Protein AF-A0A6P0XTE0-F1 (afdb_monomer)

Structure (mmCIF, N/CA/C/O backbone):
data_AF-A0A6P0XTE0-F1
#
_entry.id   AF-A0A6P0XTE0-F1
#
loop_
_atom_site.group_PDB
_atom_site.id
_atom_site.type_symbol
_atom_site.label_atom_id
_atom_site.label_alt_id
_atom_site.label_comp_id
_atom_site.label_asym_id
_atom_site.label_entity_id
_atom_site.label_seq_id
_atom_site.pdbx_PDB_ins_code
_atom_site.Cartn_x
_atom_site.Cartn_y
_atom_site.Cartn_z
_atom_site.occupancy
_atom_site.B_iso_or_equiv
_atom_site.auth_seq_id
_atom_site.auth_comp_id
_atom_site.auth_asym_id
_atom_site.auth_atom_id
_atom_site.pdbx_PDB_model_num
ATOM 1 N N . MET A 1 1 ? 5.357 9.826 4.611 1.00 55.47 1 MET A N 1
ATOM 2 C CA . MET A 1 1 ? 5.164 9.357 3.223 1.00 55.47 1 MET A CA 1
ATOM 3 C C . MET A 1 1 ? 3.669 9.319 2.958 1.00 55.47 1 MET A C 1
ATOM 5 O O . MET A 1 1 ? 3.039 8.305 3.220 1.00 55.47 1 MET A O 1
ATOM 9 N N . HIS A 1 2 ? 3.086 10.459 2.596 1.00 62.59 2 HIS A N 1
ATOM 10 C CA . HIS A 1 2 ? 1.651 10.559 2.329 1.00 62.59 2 HIS A CA 1
ATOM 11 C C . HIS A 1 2 ? 1.448 10.203 0.858 1.00 62.59 2 HIS A C 1
ATOM 13 O O . HIS A 1 2 ? 1.949 10.905 -0.017 1.00 62.59 2 HIS A O 1
ATOM 19 N N . SER A 1 3 ? 0.851 9.036 0.624 1.00 72.00 3 SER A N 1
ATOM 20 C CA . SER A 1 3 ? 0.487 8.554 -0.710 1.00 72.00 3 SER A CA 1
ATOM 21 C C . SER A 1 3 ? -0.910 9.077 -1.076 1.00 72.00 3 SER A C 1
ATOM 23 O O . SER A 1 3 ? -1.451 9.953 -0.405 1.00 72.00 3 SER A O 1
ATOM 25 N N . PHE A 1 4 ? -1.506 8.521 -2.124 1.00 83.25 4 PHE A N 1
ATOM 26 C CA . PHE A 1 4 ? -2.884 8.788 -2.536 1.00 83.25 4 PHE A CA 1
ATOM 27 C C . PHE A 1 4 ? -3.936 8.127 -1.625 1.00 83.25 4 PHE A C 1
ATOM 29 O O . PHE A 1 4 ? -5.109 8.484 -1.691 1.00 83.25 4 PHE A O 1
ATOM 36 N N . ILE A 1 5 ? -3.526 7.199 -0.752 1.00 89.88 5 ILE A N 1
ATOM 37 C CA . ILE A 1 5 ? -4.412 6.510 0.193 1.00 89.88 5 ILE A CA 1
ATOM 38 C C . ILE A 1 5 ? -4.731 7.450 1.371 1.00 89.88 5 ILE A C 1
ATOM 40 O O . ILE A 1 5 ? -3.792 7.900 2.040 1.00 89.88 5 ILE A O 1
ATOM 44 N N . PRO A 1 6 ? -6.019 7.731 1.668 1.00 90.56 6 PRO A N 1
ATOM 45 C CA . PRO A 1 6 ? -6.412 8.508 2.841 1.00 90.56 6 PRO A CA 1
ATOM 46 C C . PRO A 1 6 ? -5.808 7.934 4.123 1.00 90.56 6 PRO A C 1
ATOM 48 O O . PRO A 1 6 ? -5.768 6.717 4.311 1.00 90.56 6 PRO A O 1
ATOM 51 N N . THR A 1 7 ? -5.351 8.806 5.018 1.00 90.06 7 THR A N 1
ATOM 52 C CA . THR A 1 7 ? -4.608 8.418 6.227 1.00 90.06 7 THR A CA 1
ATOM 53 C C . THR A 1 7 ? -5.364 7.430 7.111 1.00 90.06 7 THR A C 1
ATOM 55 O O . THR A 1 7 ? -4.782 6.470 7.602 1.00 90.06 7 THR A O 1
ATOM 58 N N . GLU A 1 8 ? -6.674 7.617 7.239 1.00 90.06 8 GLU A N 1
ATOM 59 C CA . GLU A 1 8 ? -7.600 6.786 8.005 1.00 90.06 8 GLU A CA 1
ATOM 60 C C . GLU A 1 8 ? -7.896 5.424 7.353 1.00 90.06 8 GLU A C 1
ATOM 62 O O . GLU A 1 8 ? -8.480 4.549 7.986 1.00 90.06 8 GLU A O 1
ATOM 67 N N . ARG A 1 9 ? -7.487 5.227 6.092 1.00 90.12 9 ARG A N 1
ATOM 68 C CA . ARG A 1 9 ? -7.581 3.949 5.365 1.00 90.12 9 ARG A CA 1
ATOM 69 C C . ARG A 1 9 ? -6.226 3.278 5.164 1.00 90.12 9 ARG A C 1
ATOM 71 O O . ARG A 1 9 ? -6.169 2.143 4.696 1.00 90.12 9 ARG A O 1
ATOM 78 N N . PHE A 1 10 ? -5.130 3.950 5.507 1.00 93.06 10 PHE A N 1
ATOM 79 C CA . PHE A 1 10 ? -3.798 3.397 5.3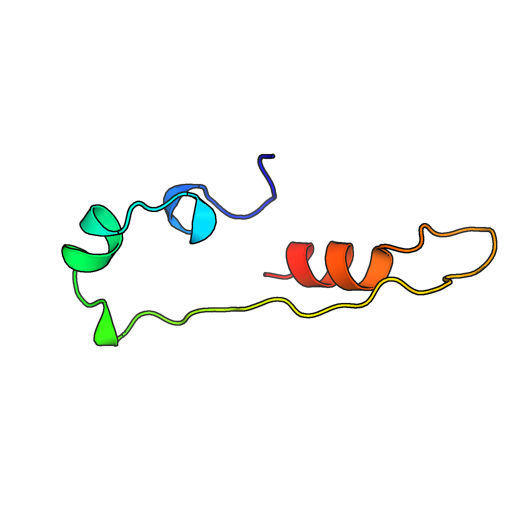35 1.00 93.06 10 PHE A CA 1
ATOM 80 C C . PHE A 1 10 ? -3.402 2.583 6.568 1.00 93.06 10 PHE A C 1
ATOM 82 O O . PHE A 1 10 ? -2.972 3.129 7.579 1.00 93.06 10 PHE A O 1
ATOM 89 N N . PHE A 1 11 ? -3.534 1.257 6.469 1.00 94.06 11 PHE A N 1
AT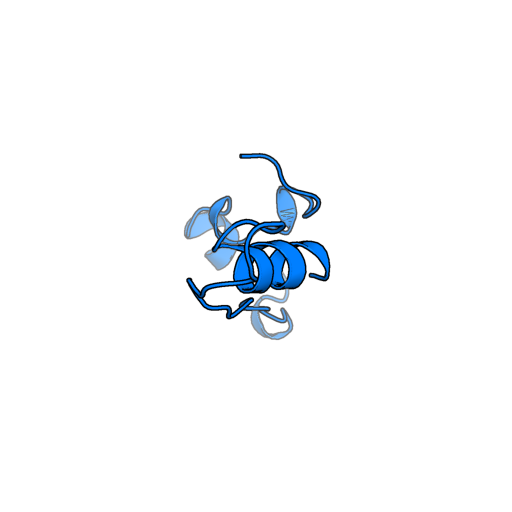OM 90 C CA . PHE A 1 11 ? -3.326 0.318 7.579 1.00 94.06 11 PHE A CA 1
ATOM 91 C C . PHE A 1 11 ? -2.048 0.561 8.412 1.00 94.06 11 PHE A C 1
ATOM 93 O O . PHE A 1 11 ? -2.151 0.553 9.637 1.00 94.06 11 PHE A O 1
ATOM 100 N N . PRO A 1 12 ? -0.869 0.865 7.824 1.00 93.19 12 PRO A N 1
ATOM 101 C CA . PRO A 1 12 ? 0.344 1.148 8.601 1.00 93.19 12 PRO A CA 1
ATOM 102 C C . PRO A 1 12 ? 0.281 2.389 9.504 1.00 93.19 12 PRO A C 1
ATOM 104 O O . PRO A 1 12 ? 1.187 2.585 10.311 1.00 93.19 12 PRO A O 1
ATOM 107 N N . TYR A 1 13 ? -0.719 3.261 9.339 1.00 94.56 13 TYR A N 1
ATOM 108 C CA . TYR A 1 13 ? -0.910 4.443 10.186 1.00 94.56 13 TYR A CA 1
ATOM 109 C C . TYR A 1 13 ? -1.828 4.171 11.378 1.00 94.56 13 TYR A C 1
ATOM 111 O O . TYR A 1 13 ? -1.859 4.980 12.302 1.00 94.56 13 TYR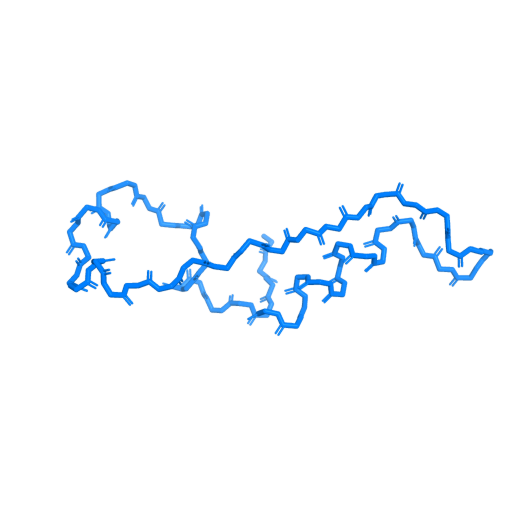 A O 1
ATOM 119 N N . LEU A 1 14 ? -2.541 3.044 11.380 1.00 94.81 14 LEU A N 1
ATOM 120 C CA . LEU A 1 14 ? -3.427 2.669 12.470 1.00 94.81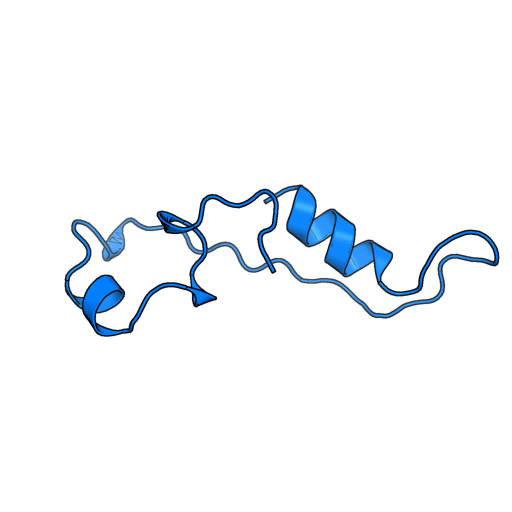 14 LEU A CA 1
ATOM 121 C C . LEU A 1 14 ? -2.638 1.945 13.562 1.00 94.81 14 LEU A C 1
ATOM 123 O O . LEU A 1 14 ? -1.877 1.007 13.313 1.00 94.81 14 LEU A O 1
ATOM 127 N N . SER A 1 15 ? -2.850 2.354 14.804 1.00 96.56 15 SER A N 1
ATOM 128 C CA . SER A 1 15 ? -2.406 1.608 15.972 1.00 96.56 15 SER A CA 1
ATOM 129 C C . SER A 1 15 ? -3.232 0.334 16.145 1.00 96.56 15 SER A C 1
ATOM 131 O O . SER A 1 15 ? -4.393 0.231 15.750 1.00 96.56 15 SER A O 1
ATOM 133 N N . TRP A 1 16 ? -2.654 -0.646 16.834 1.00 97.19 16 TRP A N 1
ATOM 134 C CA . TRP A 1 16 ? -3.368 -1.879 17.165 1.00 97.19 16 TRP A CA 1
ATOM 135 C C . TRP A 1 16 ? -4.646 -1.632 17.987 1.00 97.19 16 TRP A C 1
ATOM 137 O O . TRP A 1 16 ? -5.580 -2.418 17.872 1.00 97.19 16 TRP A O 1
ATOM 147 N N . LYS A 1 17 ? -4.710 -0.553 18.786 1.00 98.06 17 LYS A N 1
ATOM 148 C CA . LYS A 1 17 ? -5.911 -0.177 19.552 1.00 98.06 17 LYS A CA 1
ATOM 149 C C . LYS A 1 17 ? -7.017 0.324 18.631 1.00 98.06 17 LYS A C 1
ATOM 151 O O . LYS A 1 17 ? -8.142 -0.140 18.739 1.00 98.06 17 LYS A O 1
ATOM 156 N N . GLU A 1 18 ? -6.682 1.195 17.680 1.00 96.31 18 GLU A N 1
ATOM 157 C CA . GLU A 1 18 ? -7.635 1.673 16.667 1.00 96.31 18 GLU A CA 1
ATOM 158 C C . GLU A 1 18 ? -8.174 0.519 15.821 1.00 96.31 18 GLU A C 1
ATOM 160 O O . GLU A 1 18 ? -9.365 0.473 15.535 1.00 96.31 18 GLU A O 1
ATOM 165 N N . ILE A 1 19 ? -7.322 -0.454 15.479 1.00 95.81 19 ILE A N 1
ATOM 166 C CA . ILE A 1 19 ? -7.759 -1.681 14.805 1.00 95.81 19 ILE A CA 1
ATOM 167 C C . ILE A 1 19 ? -8.641 -2.519 15.735 1.00 95.81 19 ILE A C 1
ATOM 169 O O . ILE A 1 19 ? -9.672 -3.021 15.304 1.00 95.81 19 ILE A O 1
ATOM 173 N N . GLN A 1 20 ? -8.269 -2.706 17.003 1.00 96.81 20 GLN A N 1
ATOM 174 C CA . GLN A 1 20 ? -9.061 -3.501 17.941 1.00 96.81 20 GLN A CA 1
ATOM 175 C C . GLN A 1 20 ? -10.479 -2.947 18.109 1.00 96.81 20 GLN A C 1
ATOM 177 O O . GLN A 1 20 ? -11.421 -3.740 18.037 1.00 96.81 20 GLN A O 1
ATOM 182 N N . ASP A 1 21 ? -10.590 -1.631 18.288 1.00 97.38 21 ASP A N 1
ATOM 183 C CA . ASP A 1 21 ? -11.824 -0.901 18.592 1.00 97.38 21 ASP A CA 1
ATOM 184 C C . ASP A 1 21 ? -12.618 -0.500 17.327 1.00 97.38 21 ASP A C 1
ATOM 186 O O . ASP A 1 21 ? -13.636 0.189 17.416 1.00 97.38 21 ASP A O 1
ATOM 190 N N . MET A 1 22 ? -12.170 -0.933 16.142 1.00 95.81 22 MET A N 1
ATOM 191 C CA . MET A 1 22 ? -12.799 -0.629 14.857 1.00 95.81 22 MET A CA 1
ATOM 192 C C . MET A 1 22 ? -14.202 -1.258 14.748 1.00 95.81 22 MET A C 1
ATOM 194 O O . MET A 1 22 ? -14.332 -2.483 14.848 1.00 95.81 22 MET A O 1
ATOM 198 N N . PRO A 1 23 ? -15.258 -0.464 14.489 1.00 96.00 23 PRO A N 1
ATOM 199 C CA . PRO A 1 23 ? -16.602 -0.992 14.265 1.00 96.00 23 PRO A CA 1
ATOM 200 C C . PRO A 1 23 ? -16.670 -1.834 12.985 1.00 96.00 23 PRO A C 1
ATOM 202 O O . PRO A 1 23 ? -16.200 -1.388 11.940 1.00 96.00 23 PRO A O 1
ATOM 205 N N . GLY A 1 24 ? -17.279 -3.022 13.053 1.00 96.12 24 GLY A N 1
ATOM 206 C CA . GLY A 1 24 ? -17.451 -3.903 11.889 1.00 96.12 24 GLY A CA 1
ATOM 207 C C . GLY A 1 24 ? -16.133 -4.408 11.296 1.00 96.12 24 GLY A C 1
ATOM 208 O O . GLY A 1 24 ? -16.050 -4.640 10.095 1.00 96.12 24 GLY A O 1
ATOM 209 N N . LYS A 1 25 ? -15.078 -4.537 12.113 1.00 94.88 25 LYS A N 1
ATOM 210 C CA . LYS A 1 25 ? -13.737 -4.985 11.692 1.00 94.88 25 LYS A CA 1
ATOM 211 C C . LYS A 1 25 ? -13.759 -6.280 10.875 1.00 94.88 25 LYS A C 1
ATOM 213 O O . LYS A 1 25 ? -12.936 -6.461 9.985 1.00 94.88 25 LYS A O 1
ATOM 218 N N . GLU A 1 26 ? -14.671 -7.181 11.202 1.00 96.31 26 GLU A N 1
ATOM 219 C CA . GLU A 1 26 ? -14.913 -8.452 10.522 1.00 96.31 26 GLU A CA 1
ATOM 220 C C . GLU A 1 26 ? -15.336 -8.300 9.052 1.00 96.31 26 GLU A C 1
ATOM 222 O O . GLU A 1 26 ? -15.067 -9.199 8.258 1.00 96.31 26 GLU A O 1
ATOM 227 N N . ASP A 1 27 ? -15.920 -7.159 8.683 1.00 96.81 27 ASP A N 1
ATOM 228 C CA . ASP A 1 27 ? -16.373 -6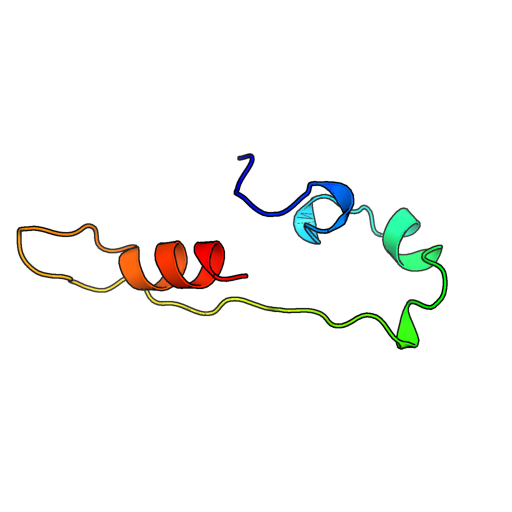.851 7.324 1.00 96.81 27 ASP A CA 1
ATOM 229 C C . ASP A 1 27 ? -15.343 -6.021 6.530 1.00 96.81 27 ASP A C 1
ATOM 231 O O . ASP A 1 27 ? -15.554 -5.694 5.358 1.00 96.81 27 ASP A O 1
ATOM 235 N N . VAL A 1 28 ? -14.216 -5.652 7.152 1.00 95.75 28 VAL A N 1
ATOM 236 C CA . VAL A 1 28 ? -13.196 -4.799 6.532 1.00 95.75 28 VAL A CA 1
ATOM 237 C C . VAL A 1 28 ? -12.315 -5.605 5.581 1.00 95.75 28 VAL A C 1
ATOM 239 O O . VAL A 1 28 ? -11.672 -6.585 5.954 1.00 95.75 28 VAL A O 1
ATOM 242 N N . VAL A 1 29 ? -12.217 -5.131 4.338 1.00 95.75 29 VAL A N 1
ATOM 243 C CA . VAL A 1 29 ? -11.319 -5.694 3.325 1.00 95.75 29 VAL A CA 1
ATOM 244 C C . VAL A 1 29 ? -9.919 -5.101 3.475 1.00 95.75 29 VAL A C 1
ATOM 246 O O . VAL A 1 29 ? -9.742 -3.884 3.420 1.00 95.75 29 VAL A O 1
ATOM 249 N N . ILE A 1 30 ? -8.911 -5.967 3.599 1.00 95.06 30 ILE A N 1
ATOM 250 C CA . ILE A 1 30 ? -7.497 -5.579 3.544 1.00 95.06 30 ILE A CA 1
ATOM 251 C C . ILE A 1 30 ? -6.974 -5.810 2.127 1.00 95.06 30 ILE A C 1
ATOM 253 O O . ILE A 1 30 ? -7.081 -6.912 1.591 1.00 95.06 30 ILE A O 1
ATOM 257 N N . ILE A 1 31 ? -6.364 -4.780 1.542 1.00 95.19 31 ILE A N 1
ATOM 258 C CA . ILE A 1 31 ? -5.683 -4.869 0.249 1.00 95.19 31 ILE A CA 1
ATOM 259 C C . ILE A 1 31 ? -4.178 -4.772 0.495 1.00 95.19 31 ILE A C 1
ATOM 261 O O . ILE A 1 31 ? -3.699 -3.792 1.061 1.00 95.19 31 ILE A O 1
ATOM 265 N N . GLN A 1 32 ? -3.436 -5.790 0.060 1.00 95.19 32 GLN A N 1
ATOM 266 C CA . GLN A 1 32 ? -1.976 -5.815 0.094 1.00 95.19 32 GLN A CA 1
ATOM 267 C C . GLN A 1 32 ? -1.457 -5.697 -1.343 1.00 95.19 32 GLN A C 1
ATOM 269 O O . GLN A 1 32 ? -1.455 -6.698 -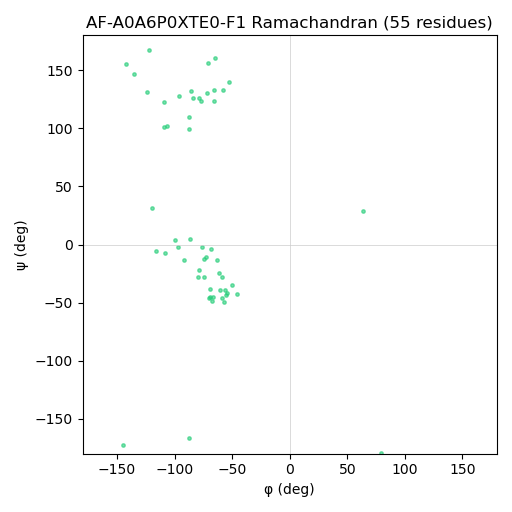2.063 1.00 95.19 32 GLN A O 1
ATOM 274 N N . PRO A 1 33 ? -1.003 -4.510 -1.780 1.00 94.00 33 PRO A N 1
ATOM 275 C CA . PRO A 1 33 ? -0.260 -4.398 -3.024 1.00 94.00 33 PRO A CA 1
ATOM 276 C C . PRO A 1 33 ? 0.984 -5.287 -2.953 1.00 94.00 33 PRO A C 1
ATOM 278 O O . PRO A 1 33 ? 1.715 -5.275 -1.956 1.00 94.00 33 PRO A O 1
ATOM 281 N N . VAL A 1 34 ? 1.222 -6.057 -4.010 1.00 96.19 34 VAL A N 1
ATOM 282 C CA . VAL A 1 34 ? 2.429 -6.868 -4.186 1.00 96.19 34 VAL A CA 1
ATOM 283 C C . VAL A 1 34 ? 3.063 -6.450 -5.503 1.00 96.19 34 VAL A C 1
ATOM 285 O O . VAL A 1 34 ? 2.379 -6.356 -6.517 1.00 96.19 34 VAL A O 1
ATOM 288 N N . GLY A 1 35 ? 4.363 -6.188 -5.474 1.00 95.88 35 GLY A N 1
ATOM 289 C CA . GLY A 1 35 ? 5.150 -5.842 -6.652 1.00 95.88 35 GLY A CA 1
ATOM 290 C C . GLY A 1 35 ? 6.557 -6.414 -6.545 1.00 95.88 35 GLY A C 1
ATOM 291 O O . GLY A 1 35 ? 6.862 -7.161 -5.612 1.00 95.88 35 GLY A O 1
ATOM 292 N N . ALA A 1 36 ? 7.414 -6.035 -7.485 1.00 97.88 36 ALA A N 1
ATOM 293 C CA . ALA A 1 36 ? 8.808 -6.441 -7.540 1.00 97.88 36 ALA A CA 1
ATOM 294 C C . ALA A 1 36 ? 9.758 -5.234 -7.528 1.00 97.88 36 ALA A C 1
ATOM 296 O O . ALA A 1 36 ? 9.352 -4.081 -7.696 1.00 97.88 36 ALA A O 1
ATOM 297 N N . ILE A 1 37 ? 11.041 -5.535 -7.317 1.00 98.25 37 ILE A N 1
ATOM 298 C CA . ILE A 1 37 ? 12.147 -4.651 -7.672 1.00 98.25 37 ILE A CA 1
ATOM 299 C C . ILE A 1 37 ? 12.818 -5.272 -8.895 1.00 98.25 37 ILE A C 1
ATOM 301 O O . ILE A 1 37 ? 13.540 -6.262 -8.769 1.00 98.25 37 ILE A O 1
ATOM 305 N N . GLU A 1 38 ? 12.538 -4.726 -10.074 1.00 98.38 38 GLU A N 1
ATOM 306 C CA . GLU A 1 38 ? 12.876 -5.340 -11.361 1.00 98.38 38 GLU A CA 1
ATOM 307 C C . GLU A 1 38 ? 13.318 -4.288 -12.391 1.00 98.38 38 GLU A C 1
ATOM 309 O O . GLU A 1 38 ? 13.002 -3.108 -12.282 1.00 98.38 38 GLU A O 1
ATOM 314 N N . GLN A 1 39 ? 14.112 -4.692 -13.388 1.00 98.19 39 GLN A N 1
ATOM 315 C CA . GLN A 1 39 ? 14.587 -3.792 -14.437 1.00 98.19 39 GLN A CA 1
ATOM 316 C C . GLN A 1 39 ? 13.443 -3.411 -15.403 1.00 98.19 39 GLN A C 1
ATOM 318 O O . GLN A 1 39 ? 12.794 -4.282 -15.973 1.00 98.19 39 GLN A O 1
ATOM 323 N N . HIS A 1 40 ? 13.265 -2.114 -15.681 1.00 98.31 40 HIS A N 1
ATOM 324 C CA . HIS A 1 40 ? 12.243 -1.600 -16.615 1.00 98.31 40 HIS A CA 1
ATOM 325 C C . HIS A 1 40 ? 12.834 -0.827 -17.813 1.00 98.31 40 HIS A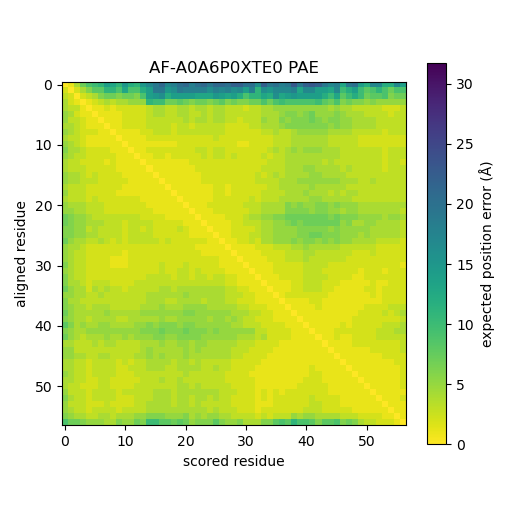 C 1
ATOM 327 O O . HIS A 1 40 ? 12.237 0.086 -18.377 1.00 98.31 40 HIS A O 1
ATOM 333 N N . GLY A 1 41 ? 14.031 -1.211 -18.244 1.00 98.31 41 GLY A N 1
ATOM 334 C CA . GLY A 1 41 ? 14.791 -0.592 -19.325 1.00 98.31 41 GLY A CA 1
ATOM 335 C C . GLY A 1 41 ? 15.492 0.685 -18.869 1.00 98.31 41 GLY A C 1
ATOM 336 O O . GLY A 1 41 ? 15.377 1.116 -17.728 1.00 98.31 41 GLY A O 1
ATOM 337 N N . HIS A 1 42 ? 16.207 1.341 -19.784 1.00 97.62 42 HIS A N 1
ATOM 338 C CA . HIS A 1 42 ? 16.982 2.551 -19.461 1.00 97.62 42 HIS A CA 1
ATOM 339 C C . HIS A 1 42 ? 16.124 3.781 -19.102 1.00 97.62 42 HIS A C 1
ATOM 341 O O . HIS A 1 42 ? 16.671 4.840 -18.808 1.00 97.62 42 HIS A O 1
ATOM 347 N N . HIS A 1 43 ? 14.798 3.677 -19.190 1.00 97.88 43 HIS A N 1
ATOM 348 C CA . HIS A 1 43 ? 13.872 4.808 -19.151 1.00 97.88 43 HIS A CA 1
ATOM 349 C C . HIS A 1 43 ? 12.934 4.794 -17.940 1.00 97.88 43 HIS A C 1
ATOM 351 O O . HIS A 1 43 ? 12.194 5.758 -17.752 1.00 97.88 43 HIS A O 1
ATOM 357 N N . LEU A 1 44 ? 12.954 3.736 -17.122 1.00 98.31 44 LEU A N 1
ATOM 358 C CA . LEU A 1 44 ? 12.070 3.609 -15.968 1.00 98.31 44 LEU A CA 1
ATOM 359 C C . LEU A 1 44 ? 12.815 3.128 -14.713 1.00 98.31 44 LEU A C 1
ATOM 361 O O . LEU A 1 44 ? 13.757 2.341 -14.818 1.00 98.31 44 LEU A O 1
ATOM 365 N N . PRO A 1 45 ? 12.401 3.582 -13.515 1.00 98.31 45 PRO A N 1
ATOM 366 C CA . PRO A 1 45 ? 12.959 3.109 -12.251 1.00 98.31 45 PRO A CA 1
ATOM 367 C C . PRO A 1 45 ? 12.668 1.628 -11.987 1.00 98.31 45 PRO A C 1
ATOM 369 O O . PRO A 1 45 ? 11.691 1.076 -12.477 1.00 98.31 45 PRO A O 1
ATOM 372 N N . ILE A 1 46 ? 13.445 1.012 -11.097 1.00 98.50 46 ILE A N 1
ATOM 373 C CA . ILE A 1 46 ? 13.275 -0.405 -10.734 1.00 98.50 46 ILE A CA 1
ATOM 374 C C . ILE A 1 46 ? 12.090 -0.706 -9.795 1.00 98.50 46 ILE A C 1
ATOM 376 O O . ILE A 1 46 ? 11.874 -1.850 -9.426 1.00 98.50 46 ILE A O 1
ATOM 380 N N . ILE A 1 47 ? 11.349 0.315 -9.355 1.00 97.88 47 ILE A N 1
ATOM 381 C CA . ILE A 1 47 ? 10.242 0.203 -8.382 1.00 97.88 47 ILE A CA 1
ATOM 382 C C . ILE A 1 47 ? 8.858 0.189 -9.050 1.00 97.88 47 ILE A C 1
ATOM 384 O O . ILE A 1 47 ? 7.845 0.243 -8.358 1.00 97.88 47 ILE A O 1
ATOM 388 N N . VAL A 1 48 ? 8.787 0.202 -10.384 1.00 97.62 48 VAL A N 1
ATOM 389 C CA . VAL A 1 48 ? 7.543 0.502 -11.118 1.00 97.62 48 VAL A CA 1
ATOM 390 C C . VAL A 1 48 ? 6.390 -0.410 -10.707 1.00 97.62 48 VAL A C 1
ATOM 392 O O . VAL A 1 48 ? 5.308 0.107 -10.432 1.00 97.62 48 VAL A O 1
ATOM 395 N N . ASP A 1 49 ? 6.626 -1.711 -10.553 1.00 97.69 49 ASP A N 1
ATOM 396 C CA . ASP A 1 49 ? 5.601 -2.663 -10.114 1.00 97.69 49 ASP A CA 1
ATOM 397 C C . ASP A 1 49 ? 4.986 -2.284 -8.760 1.00 97.69 49 ASP A C 1
ATOM 399 O O . ASP A 1 49 ? 3.765 -2.203 -8.618 1.00 97.69 49 ASP A O 1
ATOM 403 N N . ALA A 1 50 ? 5.826 -1.994 -7.762 1.00 95.94 50 ALA A N 1
ATOM 404 C CA . ALA A 1 50 ? 5.366 -1.601 -6.433 1.00 95.94 50 ALA A CA 1
ATOM 405 C C . ALA A 1 50 ? 4.716 -0.208 -6.432 1.00 95.94 50 ALA A C 1
ATOM 407 O O . ALA A 1 50 ? 3.715 0.007 -5.744 1.00 95.94 50 ALA A O 1
ATOM 408 N N . ALA A 1 51 ? 5.263 0.737 -7.203 1.00 94.50 51 ALA A N 1
ATOM 409 C CA . ALA A 1 51 ? 4.767 2.108 -7.269 1.00 94.50 51 ALA A CA 1
ATOM 410 C C . ALA A 1 51 ? 3.384 2.182 -7.927 1.00 94.50 51 ALA A C 1
ATOM 412 O O . ALA A 1 51 ? 2.475 2.791 -7.365 1.00 94.50 51 ALA A O 1
ATOM 413 N N . ILE A 1 52 ? 3.205 1.531 -9.079 1.00 94.19 52 ILE A N 1
ATOM 414 C CA . ILE A 1 52 ? 1.915 1.486 -9.779 1.00 94.19 52 ILE A CA 1
ATOM 415 C C . ILE A 1 52 ? 0.922 0.641 -8.986 1.00 94.19 52 ILE A C 1
ATOM 417 O O . ILE A 1 52 ? -0.203 1.086 -8.769 1.00 94.19 52 ILE A O 1
ATOM 421 N N . GLY A 1 53 ? 1.344 -0.531 -8.496 1.00 93.88 53 GLY A N 1
ATOM 422 C CA . GLY A 1 53 ? 0.502 -1.389 -7.667 1.00 93.88 53 GLY A CA 1
ATOM 423 C C . GLY A 1 53 ? -0.053 -0.649 -6.451 1.00 93.88 53 GLY A C 1
ATOM 424 O O . GLY A 1 53 ? -1.236 -0.757 -6.167 1.00 93.88 53 GLY A O 1
ATOM 425 N N . THR A 1 54 ? 0.761 0.172 -5.784 1.00 92.44 54 THR A N 1
ATOM 426 C CA . THR A 1 54 ? 0.315 0.994 -4.645 1.00 92.44 54 THR A CA 1
ATOM 427 C C . THR A 1 54 ? -0.541 2.193 -5.063 1.00 92.44 54 THR A C 1
ATOM 429 O O . THR A 1 54 ? -1.354 2.643 -4.270 1.00 92.44 54 THR A O 1
ATOM 432 N N . ALA A 1 55 ? -0.367 2.738 -6.271 1.00 91.44 55 ALA A N 1
ATOM 433 C CA . ALA A 1 55 ? -1.123 3.905 -6.737 1.00 91.44 55 ALA A CA 1
ATOM 434 C C . ALA A 1 55 ? -2.546 3.574 -7.222 1.00 91.44 55 ALA A C 1
ATOM 436 O O . ALA A 1 55 ? -3.381 4.472 -7.297 1.00 91.44 55 ALA A O 1
ATOM 437 N N . 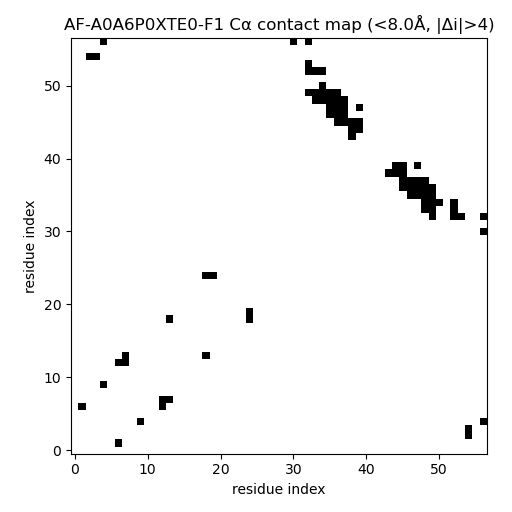VAL A 1 56 ? -2.811 2.317 -7.594 1.00 90.25 56 VAL A N 1
ATOM 438 C CA . VAL A 1 56 ? -4.145 1.849 -8.015 1.00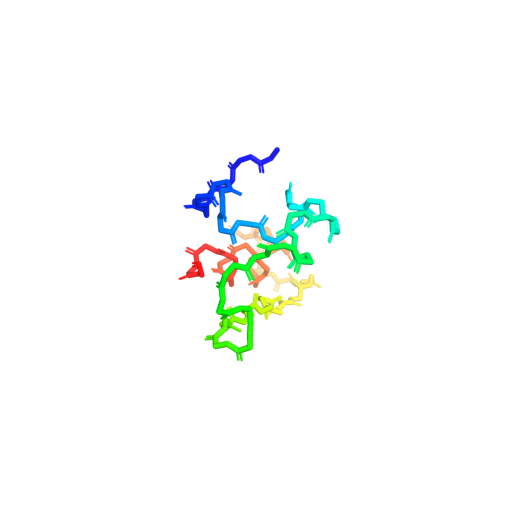 90.25 56 VAL A CA 1
ATOM 439 C C . VAL A 1 56 ? -5.064 1.575 -6.819 1.00 90.25 56 VAL A C 1
ATOM 441 O O . VAL A 1 56 ? -6.284 1.658 -6.966 1.00 90.25 56 VAL A O 1
ATOM 444 N N . VAL A 1 57 ? -4.484 1.226 -5.668 1.00 84.06 57 VAL A N 1
ATOM 445 C CA . VAL A 1 57 ? -5.202 0.907 -4.422 1.00 84.06 57 VAL A CA 1
ATOM 446 C C . VAL A 1 57 ? -5.492 2.175 -3.631 1.00 84.06 57 VAL A C 1
ATOM 448 O O . VAL A 1 57 ? -6.638 2.298 -3.144 1.00 84.06 57 VAL A O 1
#

Sequence (57 aa):
MHSFIPTERFFPYLSWKEIQDMPGKEDVVIIQPVGAIEQHGHHLPIIVDAAIGTAVV

Radius of gyration: 14.94 Å; Cα contacts (8 Å, |Δi|>4): 42; chains: 1; bounding box: 34×19×39 Å

Solvent-accessible surface area (backbone atoms only — not comparable to full-atom values): 3868 Å² total; per-residue (Å²): 137,88,67,94,58,56,67,96,74,36,68,93,70,56,52,74,61,59,58,70,72,38,82,67,54,90,77,61,84,84,83,78,70,74,57,52,83,49,91,55,63,100,85,45,65,44,48,51,49,38,54,51,41,53,70,75,104

Foldseek 3Di:
DDAPDPLVRPVVNDDPVCLVPPPPNVVDDDDDQDFFQDDPPPPDHSCCSVVVSVNVD

pLDDT: mean 93.34, std 7.94, range [55.47, 98.5]

Mean predicted aligned error: 3.42 Å

Secondary structure (DSSP, 8-state):
---SS-GGG-GGGS-HHHHHT-TTGGGPPP-----------TTS-TTHHHHHHHHH-